Protein AF-A0A5M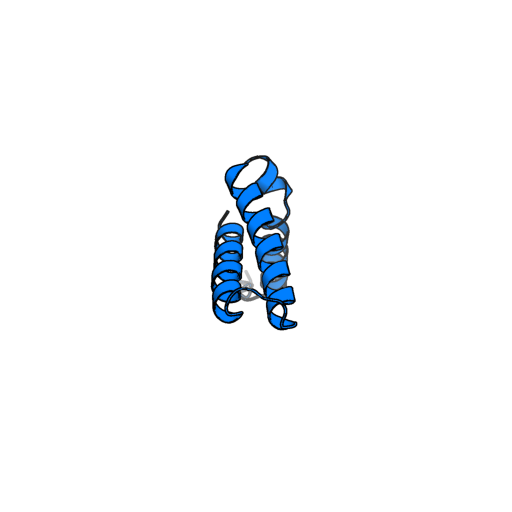8E8I1-F1 (afdb_monomer_lite)

pLDDT: mean 72.98, std 12.14, range [43.56, 91.69]

Radius of gyration: 18.28 Å; chains: 1; bounding box: 63×16×36 Å

Sequence (79 aa):
MKNARLPLFDRSIVLTACADAFKKLLPQAQWKNPVMFVVYLGSILTTLLWFQSLGGQGEAPSGFILSITLWLWFTVLFA

Structure (mmCIF, N/CA/C/O backbone):
data_AF-A0A5M8E8I1-F1
#
_entry.id   AF-A0A5M8E8I1-F1
#
loop_
_atom_site.group_PDB
_atom_site.id
_atom_site.type_symbol
_atom_site.label_atom_id
_atom_site.label_alt_id
_atom_site.label_comp_id
_atom_site.label_asym_id
_atom_site.label_entity_id
_atom_site.label_seq_id
_atom_site.pdbx_PDB_ins_code
_atom_site.Cartn_x
_atom_site.Cartn_y
_atom_site.Cartn_z
_atom_site.occupancy
_atom_site.B_iso_or_equiv
_atom_site.auth_seq_id
_atom_site.auth_comp_id
_atom_site.auth_asym_id
_atom_site.auth_atom_id
_atom_site.pdbx_PDB_model_num
ATOM 1 N N . MET A 1 1 ? -46.288 -0.645 11.135 1.00 43.56 1 MET A N 1
ATOM 2 C CA . MET A 1 1 ? -44.819 -0.536 11.268 1.00 43.56 1 MET A CA 1
ATOM 3 C C . MET A 1 1 ? -44.216 -0.796 9.891 1.00 43.56 1 MET A C 1
ATOM 5 O O . MET A 1 1 ? -44.357 -1.898 9.382 1.00 43.56 1 MET A O 1
ATOM 9 N N . LYS A 1 2 ? -43.707 0.242 9.208 1.00 43.94 2 LYS A N 1
ATOM 10 C CA . LYS A 1 2 ? -43.134 0.118 7.856 1.00 43.94 2 LYS A CA 1
ATOM 11 C C . LYS A 1 2 ? -41.714 -0.434 7.986 1.00 43.94 2 LYS A C 1
ATOM 13 O O . LYS A 1 2 ? -40.833 0.270 8.464 1.00 43.94 2 LYS A O 1
ATOM 18 N N . ASN A 1 3 ? -41.509 -1.681 7.568 1.00 51.88 3 ASN A N 1
ATOM 19 C CA . ASN A 1 3 ? -40.187 -2.294 7.482 1.00 51.88 3 ASN A CA 1
ATOM 20 C C . ASN A 1 3 ? -39.415 -1.633 6.334 1.00 51.88 3 ASN A C 1
ATOM 22 O O . ASN A 1 3 ? -39.542 -2.035 5.177 1.00 51.88 3 ASN A O 1
ATOM 26 N N . ALA A 1 4 ? -38.655 -0.584 6.649 1.00 58.06 4 ALA A N 1
ATOM 27 C CA . ALA A 1 4 ? -37.676 -0.015 5.739 1.00 58.06 4 ALA A CA 1
ATOM 28 C C . ALA A 1 4 ? -36.599 -1.081 5.496 1.00 58.06 4 ALA A C 1
ATOM 30 O O . ALA A 1 4 ? -35.761 -1.343 6.356 1.00 58.06 4 ALA A O 1
ATOM 31 N N . ARG A 1 5 ? -36.666 -1.756 4.344 1.00 57.09 5 ARG A N 1
ATOM 32 C CA . ARG A 1 5 ? -35.593 -2.639 3.891 1.00 57.09 5 ARG A CA 1
ATOM 33 C C . ARG A 1 5 ? -34.401 -1.747 3.561 1.00 57.09 5 ARG A C 1
ATOM 35 O O . ARG A 1 5 ? -34.354 -1.180 2.476 1.00 57.09 5 ARG A O 1
ATOM 42 N N . LEU A 1 6 ? -33.493 -1.572 4.519 1.00 61.84 6 LEU A N 1
ATOM 43 C CA . LEU A 1 6 ? -32.197 -0.953 4.265 1.00 61.84 6 LEU A CA 1
ATOM 44 C C . LEU A 1 6 ? -31.536 -1.758 3.133 1.00 61.84 6 LEU A C 1
ATOM 46 O O . LEU A 1 6 ? -31.369 -2.973 3.291 1.00 61.84 6 LEU A O 1
ATOM 50 N N . PRO A 1 7 ? -31.245 -1.155 1.968 1.00 65.38 7 PRO A N 1
ATOM 51 C CA . PRO A 1 7 ? -30.570 -1.867 0.897 1.00 65.38 7 PRO A CA 1
ATO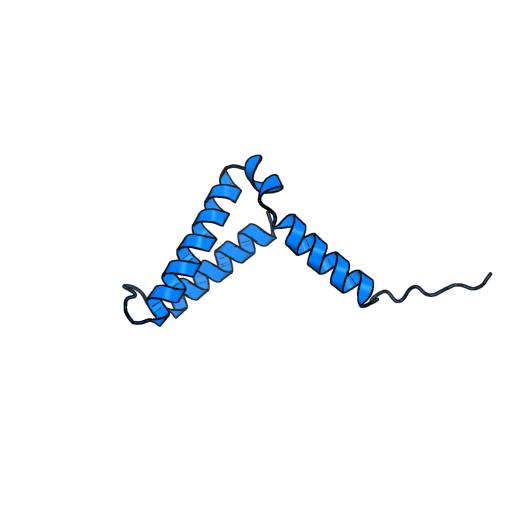M 52 C C . PRO A 1 7 ? -29.200 -2.316 1.417 1.00 65.38 7 PRO A C 1
ATOM 54 O O . PRO A 1 7 ? -28.364 -1.495 1.774 1.00 65.38 7 PRO A O 1
ATOM 57 N N . LEU A 1 8 ? -28.972 -3.633 1.474 1.00 62.44 8 LEU A N 1
ATOM 58 C CA . LEU A 1 8 ? -27.696 -4.237 1.901 1.00 62.44 8 LEU A CA 1
ATOM 59 C C . LEU A 1 8 ? -26.492 -3.720 1.091 1.00 62.44 8 LEU A C 1
ATOM 61 O O . LEU A 1 8 ? -25.368 -3.731 1.579 1.00 62.44 8 LEU A O 1
ATOM 65 N N . PHE A 1 9 ? -26.744 -3.244 -0.131 1.00 62.22 9 PHE A N 1
ATOM 66 C CA . PHE A 1 9 ? -25.778 -2.627 -1.035 1.00 62.22 9 PHE A CA 1
ATOM 67 C C . PHE A 1 9 ? -26.114 -1.153 -1.254 1.00 62.22 9 PHE A C 1
ATOM 69 O O . PHE A 1 9 ? -26.398 -0.718 -2.371 1.00 62.22 9 PHE A O 1
ATOM 76 N N . ASP A 1 10 ? -26.119 -0.370 -0.180 1.00 69.12 10 ASP A N 1
ATOM 77 C CA . ASP A 1 10 ? -26.147 1.076 -0.331 1.00 69.12 10 ASP A CA 1
ATOM 78 C C . ASP A 1 10 ? -24.767 1.553 -0.801 1.00 69.12 10 ASP A C 1
ATOM 80 O O . ASP A 1 10 ? -23.741 1.302 -0.161 1.00 69.12 10 ASP A O 1
ATOM 84 N N . ARG A 1 11 ? -24.731 2.244 -1.943 1.00 69.25 11 ARG A N 1
ATOM 85 C CA . ARG A 1 11 ? -23.498 2.778 -2.533 1.00 69.25 11 ARG A CA 1
ATOM 86 C C . ARG A 1 11 ? -22.778 3.707 -1.555 1.00 69.25 11 ARG A C 1
ATOM 88 O O . ARG A 1 11 ? -21.552 3.764 -1.573 1.00 69.25 11 ARG A O 1
ATOM 95 N N . SER A 1 12 ? -23.534 4.382 -0.684 1.00 69.12 12 SER A N 1
ATOM 96 C CA . SER A 1 12 ? -22.988 5.188 0.406 1.00 69.12 12 SER A CA 1
ATOM 97 C C . SER A 1 12 ? -22.226 4.329 1.417 1.00 69.12 12 SER A C 1
ATOM 99 O O . SER A 1 12 ? -21.087 4.658 1.726 1.00 69.12 12 SER A O 1
ATOM 101 N N . ILE A 1 13 ? -22.791 3.198 1.856 1.00 69.25 13 ILE A N 1
ATOM 102 C CA . ILE A 1 13 ? -22.149 2.278 2.810 1.00 69.25 13 ILE A CA 1
ATOM 103 C C . ILE A 1 13 ? -20.895 1.651 2.198 1.00 69.25 13 ILE A C 1
ATOM 105 O O . ILE A 1 13 ? -19.869 1.569 2.866 1.00 69.25 13 ILE A O 1
ATOM 109 N N . VAL A 1 14 ? -20.940 1.259 0.921 1.00 74.38 14 VAL A N 1
ATOM 110 C CA . VAL A 1 14 ? -19.776 0.694 0.216 1.00 74.38 14 VAL A CA 1
ATOM 111 C C . VAL A 1 14 ? -18.651 1.723 0.097 1.00 74.38 14 VAL A C 1
ATOM 113 O O . VAL A 1 14 ? -17.502 1.403 0.385 1.00 74.38 14 VAL A O 1
ATOM 116 N N . LEU A 1 15 ? -18.964 2.972 -0.265 1.00 72.94 15 LEU A N 1
ATOM 117 C CA . LEU A 1 15 ? -17.973 4.050 -0.332 1.00 72.94 15 LEU A CA 1
ATOM 118 C C . LEU A 1 15 ? -17.363 4.355 1.037 1.00 72.94 15 LEU A C 1
ATOM 120 O O . LEU A 1 15 ? -16.148 4.517 1.131 1.00 72.94 15 LEU A O 1
ATOM 124 N N . THR A 1 16 ? -18.171 4.394 2.097 1.00 71.00 16 THR A N 1
ATOM 125 C CA . THR A 1 16 ? -17.674 4.609 3.461 1.00 71.00 16 THR A CA 1
ATOM 126 C C . THR A 1 16 ? -16.842 3.425 3.948 1.00 71.00 16 THR A C 1
ATOM 128 O O . THR A 1 16 ? -15.779 3.645 4.510 1.00 71.00 16 THR A O 1
ATOM 131 N N . ALA A 1 17 ? -17.243 2.184 3.663 1.00 69.56 17 ALA A N 1
ATOM 132 C CA . ALA A 1 17 ? -16.493 0.984 4.032 1.00 69.56 17 ALA A CA 1
ATOM 133 C C . ALA A 1 17 ? -15.162 0.869 3.275 1.00 69.56 17 ALA A C 1
ATOM 135 O O . ALA A 1 17 ? -14.146 0.527 3.874 1.00 69.56 17 ALA A O 1
ATOM 136 N N . CYS A 1 18 ? -15.136 1.208 1.983 1.00 67.38 18 CYS A N 1
ATOM 137 C CA . CYS A 1 18 ? -13.894 1.331 1.227 1.00 67.38 18 CYS A CA 1
ATOM 138 C C . CYS A 1 18 ? -13.018 2.444 1.809 1.00 67.38 18 CYS A C 1
ATOM 140 O O . CYS A 1 18 ? -11.843 2.211 2.066 1.00 67.38 18 CYS A O 1
ATOM 142 N N . ALA A 1 19 ? -13.575 3.628 2.077 1.00 69.81 19 ALA A N 1
ATOM 143 C CA . ALA A 1 19 ? -12.833 4.731 2.684 1.00 69.81 19 ALA A CA 1
ATOM 144 C C . ALA A 1 19 ? -12.293 4.373 4.078 1.00 69.81 19 ALA A C 1
ATOM 146 O O . ALA A 1 19 ? -11.173 4.749 4.408 1.00 69.81 19 ALA A O 1
ATOM 147 N N . ASP A 1 20 ? -13.038 3.612 4.875 1.00 64.81 20 ASP A N 1
ATOM 148 C CA . ASP A 1 20 ? -12.597 3.126 6.180 1.00 64.81 20 ASP A CA 1
ATOM 149 C C . ASP A 1 20 ? -11.557 2.002 6.061 1.00 64.81 20 ASP A C 1
ATOM 151 O O . ASP A 1 20 ? -10.643 1.940 6.880 1.00 64.81 20 ASP A O 1
ATOM 155 N N . ALA A 1 21 ? -11.605 1.169 5.016 1.00 63.50 21 ALA A N 1
ATOM 156 C CA . ALA A 1 21 ? -10.532 0.227 4.686 1.00 63.50 21 ALA A CA 1
ATOM 157 C C . ALA A 1 21 ? -9.242 0.964 4.274 1.00 63.50 21 ALA A C 1
ATOM 159 O O . ALA A 1 21 ? -8.159 0.635 4.755 1.00 63.50 21 ALA A O 1
ATOM 160 N N . PHE A 1 22 ? -9.356 2.034 3.481 1.00 64.19 22 PHE A N 1
ATOM 161 C CA . PHE A 1 22 ? -8.234 2.919 3.148 1.00 64.19 22 PHE A CA 1
ATOM 162 C C . PHE A 1 22 ? -7.742 3.743 4.349 1.00 64.19 22 PHE A C 1
ATOM 164 O O 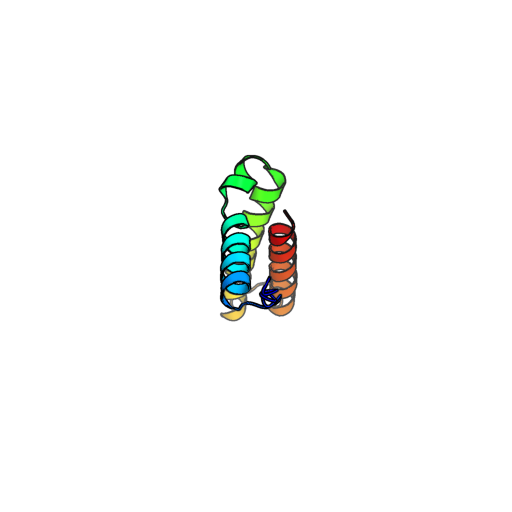. PHE A 1 22 ? -6.561 4.073 4.422 1.00 64.19 22 PHE A O 1
ATOM 171 N N . LYS A 1 23 ? -8.600 4.046 5.330 1.00 61.47 23 LYS A N 1
ATOM 172 C CA . LYS A 1 23 ? -8.171 4.643 6.603 1.00 61.47 23 LYS A CA 1
ATOM 173 C C . LYS A 1 23 ? -7.528 3.629 7.545 1.00 61.47 23 LYS A C 1
ATOM 175 O O . LYS A 1 23 ? -6.656 4.015 8.310 1.00 61.47 23 LYS A O 1
ATOM 180 N N . LYS A 1 24 ? -7.903 2.348 7.501 1.00 54.81 24 LYS A N 1
ATOM 181 C CA . LYS A 1 24 ? -7.188 1.275 8.219 1.00 54.81 24 LYS A CA 1
ATOM 182 C C . LYS A 1 24 ? -5.792 1.024 7.653 1.00 54.81 24 LYS A C 1
ATOM 184 O O . LYS A 1 24 ? -4.891 0.688 8.407 1.00 54.81 24 LYS A O 1
ATOM 189 N N . LEU A 1 25 ? -5.604 1.304 6.366 1.00 52.66 25 LEU A N 1
ATOM 190 C CA . LEU A 1 25 ? -4.297 1.415 5.715 1.00 52.66 25 LEU A CA 1
ATOM 191 C C . LEU A 1 25 ? -3.436 2.582 6.248 1.00 52.66 25 LEU A C 1
ATOM 193 O O . LEU A 1 25 ? -2.257 2.657 5.904 1.00 52.66 25 LEU A O 1
ATOM 197 N N . LEU A 1 26 ? -3.974 3.504 7.067 1.00 56.78 26 LEU A N 1
ATOM 198 C CA . LEU A 1 26 ? -3.187 4.618 7.601 1.00 56.78 26 LEU A CA 1
ATOM 199 C C . LEU A 1 26 ? -2.219 4.147 8.712 1.00 56.78 26 LEU A C 1
ATOM 201 O O . LEU A 1 26 ? -2.607 3.432 9.640 1.00 56.78 26 LEU A O 1
ATOM 205 N N . PRO A 1 27 ? -0.963 4.632 8.681 1.00 54.25 27 PRO A N 1
ATOM 206 C CA . PRO A 1 27 ? 0.221 4.092 9.374 1.00 54.25 27 PRO A CA 1
ATOM 207 C C . PRO A 1 27 ? 0.167 4.099 10.911 1.00 54.25 27 PRO A C 1
ATOM 209 O O . PRO A 1 27 ? 1.052 3.549 11.567 1.00 54.25 27 PRO A O 1
ATOM 212 N N . GLN A 1 28 ? -0.873 4.686 11.506 1.00 58.94 28 GLN A N 1
ATOM 213 C CA . GLN A 1 28 ? -1.053 4.754 12.956 1.00 58.94 28 GLN A CA 1
ATOM 214 C C . GLN A 1 28 ? -1.303 3.377 13.590 1.00 58.94 28 GLN A C 1
ATOM 216 O O . GLN A 1 28 ? -0.899 3.154 14.731 1.00 58.94 28 GLN A O 1
ATOM 221 N N . ALA A 1 29 ? -1.919 2.439 12.858 1.00 57.56 29 ALA A N 1
ATOM 222 C CA . ALA A 1 29 ? -2.054 1.050 13.307 1.00 57.56 29 ALA A CA 1
ATOM 223 C C . ALA A 1 29 ? -0.717 0.290 13.222 1.00 57.56 29 ALA A C 1
ATOM 225 O O . ALA A 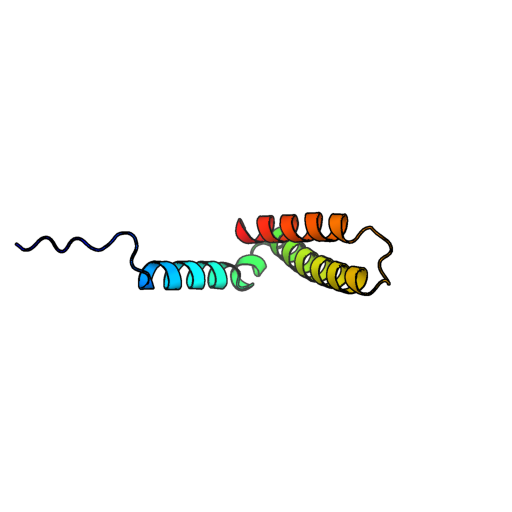1 29 ? -0.385 -0.497 14.108 1.00 57.56 29 ALA A O 1
ATOM 226 N N . GLN A 1 30 ? 0.091 0.575 12.197 1.00 56.97 30 GLN A N 1
ATOM 227 C CA . GLN A 1 30 ? 1.352 -0.128 11.971 1.00 56.97 30 GLN A CA 1
ATOM 228 C C . GLN A 1 30 ? 2.484 0.291 12.913 1.00 56.97 30 GLN A C 1
ATOM 230 O O . GLN A 1 30 ? 3.352 -0.524 13.202 1.00 56.97 30 GLN A O 1
ATOM 235 N N . TRP A 1 31 ? 2.470 1.503 13.473 1.00 61.00 31 TRP A N 1
ATOM 236 C CA . TRP A 1 31 ? 3.496 1.929 14.440 1.00 61.00 31 TRP A CA 1
ATOM 237 C C . TRP A 1 31 ? 3.530 1.107 15.733 1.00 61.00 31 TRP A C 1
ATOM 239 O O . TRP A 1 31 ? 4.576 1.020 16.371 1.00 61.00 31 TRP A O 1
ATOM 249 N N . LYS A 1 32 ? 2.416 0.474 16.115 1.00 67.31 32 LYS A N 1
ATOM 250 C CA . LYS A 1 32 ? 2.384 -0.460 17.253 1.00 67.31 32 LYS A CA 1
ATOM 251 C C . LYS A 1 32 ? 2.848 -1.872 16.876 1.00 67.31 32 LYS A C 1
ATOM 253 O O . LYS A 1 32 ? 3.189 -2.646 17.762 1.00 67.31 32 LYS A O 1
ATOM 258 N N . ASN A 1 33 ? 2.885 -2.181 15.578 1.00 70.00 33 ASN A N 1
ATOM 259 C CA . ASN A 1 33 ? 3.200 -3.490 15.011 1.00 70.00 33 ASN A CA 1
ATOM 260 C C . ASN A 1 33 ? 4.451 -3.384 14.115 1.00 70.00 33 ASN A C 1
ATOM 262 O O . ASN A 1 33 ? 4.332 -3.292 12.889 1.00 70.00 33 ASN A O 1
ATOM 266 N N . PRO A 1 34 ? 5.663 -3.415 14.705 1.00 73.56 34 PRO A N 1
ATOM 267 C CA . PRO A 1 34 ? 6.912 -3.080 14.015 1.00 73.56 34 PRO A CA 1
ATOM 268 C C . PRO A 1 34 ? 7.181 -3.950 12.781 1.00 73.56 34 PRO A C 1
ATOM 270 O O . PRO A 1 34 ? 7.708 -3.461 11.787 1.00 73.56 34 PRO A O 1
ATOM 273 N N . VAL A 1 35 ? 6.767 -5.219 12.810 1.00 83.06 35 VAL A N 1
ATOM 274 C CA . VAL A 1 35 ? 6.918 -6.143 11.676 1.00 83.06 35 VAL A CA 1
ATOM 275 C C . VAL A 1 35 ? 6.112 -5.668 10.466 1.00 83.06 35 VAL A C 1
ATOM 277 O O . VAL A 1 35 ? 6.642 -5.600 9.359 1.00 83.06 35 VAL A O 1
ATOM 280 N N . MET A 1 36 ? 4.855 -5.270 10.669 1.00 84.62 36 MET A N 1
ATOM 281 C CA . MET A 1 36 ? 3.982 -4.853 9.570 1.00 84.62 36 MET A CA 1
ATOM 282 C C . MET A 1 36 ? 4.377 -3.492 8.992 1.00 84.62 36 MET A C 1
ATOM 284 O O . MET A 1 36 ? 4.264 -3.292 7.784 1.00 84.62 36 MET A O 1
ATOM 288 N N . PHE A 1 37 ? 4.923 -2.597 9.821 1.00 81.00 37 PHE A N 1
ATOM 289 C CA . PHE A 1 37 ? 5.492 -1.327 9.366 1.00 81.00 37 PHE A CA 1
ATOM 290 C C . PHE A 1 37 ? 6.661 -1.514 8.389 1.00 81.00 37 PHE A C 1
ATOM 292 O O . PHE A 1 37 ? 6.717 -0.854 7.351 1.00 81.00 37 PHE A O 1
ATOM 299 N N . VAL A 1 38 ? 7.572 -2.449 8.678 1.00 83.19 38 VAL A N 1
ATOM 300 C CA . VAL A 1 38 ? 8.694 -2.762 7.776 1.00 83.19 38 VAL A CA 1
ATOM 301 C C . VAL A 1 38 ? 8.184 -3.316 6.444 1.00 83.19 38 VAL A C 1
ATOM 303 O O . VAL A 1 38 ? 8.681 -2.923 5.390 1.00 83.19 38 VAL A O 1
ATOM 306 N N . VAL A 1 39 ? 7.156 -4.170 6.469 1.00 87.56 39 VAL A N 1
ATOM 307 C CA . VAL A 1 39 ? 6.525 -4.709 5.252 1.00 87.56 39 VAL A CA 1
ATOM 308 C C . VAL A 1 39 ? 5.874 -3.600 4.421 1.00 87.56 39 VAL A C 1
ATOM 310 O O . VAL A 1 39 ? 6.023 -3.588 3.201 1.00 87.56 39 VAL A O 1
ATOM 313 N N . TYR A 1 40 ? 5.225 -2.622 5.056 1.00 83.25 40 TYR A N 1
ATOM 314 C CA . TYR A 1 40 ? 4.668 -1.459 4.362 1.00 83.25 40 TYR A CA 1
ATOM 315 C C . TYR A 1 40 ? 5.743 -0.602 3.693 1.00 83.25 40 TYR A C 1
ATOM 317 O O . TYR A 1 40 ? 5.622 -0.288 2.509 1.00 83.25 40 TYR A O 1
ATOM 325 N N . LEU A 1 41 ? 6.845 -0.303 4.385 1.00 85.06 41 LEU A N 1
ATOM 326 C CA . LEU A 1 41 ? 7.992 0.362 3.760 1.00 85.06 41 LEU A CA 1
ATOM 327 C C . LEU A 1 41 ? 8.562 -0.454 2.592 1.00 85.06 41 LEU A C 1
ATOM 329 O O . LEU A 1 41 ? 8.821 0.105 1.527 1.00 85.06 41 LEU A O 1
ATOM 333 N N . GLY A 1 42 ? 8.694 -1.771 2.754 1.00 87.56 42 GLY A N 1
ATOM 334 C CA . GLY A 1 42 ? 9.108 -2.678 1.683 1.00 87.56 42 GLY A CA 1
ATOM 335 C C . GLY A 1 42 ? 8.163 -2.646 0.477 1.00 87.56 42 GLY A C 1
ATOM 336 O O . GLY A 1 42 ? 8.625 -2.636 -0.663 1.00 87.56 42 GLY A O 1
ATOM 337 N N . SER A 1 43 ? 6.849 -2.559 0.704 1.00 87.69 43 SER A N 1
ATOM 338 C CA . SER A 1 43 ? 5.838 -2.454 -0.358 1.00 87.69 43 SER A CA 1
ATOM 339 C C . SER A 1 43 ? 5.964 -1.148 -1.151 1.00 87.69 43 SER A C 1
ATOM 341 O O . SER A 1 43 ? 5.887 -1.154 -2.379 1.00 87.69 43 SER A O 1
ATOM 343 N N . ILE A 1 44 ? 6.265 -0.030 -0.482 1.00 86.44 44 ILE A N 1
ATOM 344 C CA . ILE A 1 44 ? 6.520 1.261 -1.135 1.00 86.44 44 ILE A CA 1
ATOM 345 C C . ILE A 1 44 ? 7.803 1.191 -1.967 1.00 86.44 44 ILE A C 1
ATOM 347 O O . ILE A 1 44 ? 7.799 1.563 -3.140 1.00 86.44 44 ILE A O 1
ATOM 351 N N . LEU A 1 45 ? 8.891 0.672 -1.391 1.00 87.44 45 LEU A N 1
ATOM 352 C CA . LEU A 1 45 ? 10.179 0.544 -2.077 1.00 87.44 45 LEU A CA 1
ATOM 353 C C . LEU A 1 45 ? 10.081 -0.357 -3.315 1.00 87.44 45 LEU A C 1
ATOM 355 O O . LEU A 1 45 ? 10.558 0.010 -4.384 1.00 87.44 45 LEU A O 1
ATOM 359 N N . THR A 1 46 ? 9.412 -1.505 -3.207 1.00 88.25 46 THR A N 1
ATOM 360 C CA . THR A 1 46 ? 9.196 -2.422 -4.342 1.00 88.25 46 THR A CA 1
ATOM 361 C C . THR A 1 46 ? 8.275 -1.832 -5.407 1.00 88.25 46 THR A C 1
ATOM 363 O O . THR A 1 46 ? 8.508 -2.043 -6.597 1.00 88.25 46 THR A O 1
ATOM 366 N N . THR A 1 47 ? 7.296 -1.009 -5.020 1.00 86.06 47 THR A N 1
ATOM 367 C CA . THR A 1 47 ? 6.486 -0.234 -5.972 1.00 86.06 47 THR A CA 1
ATOM 368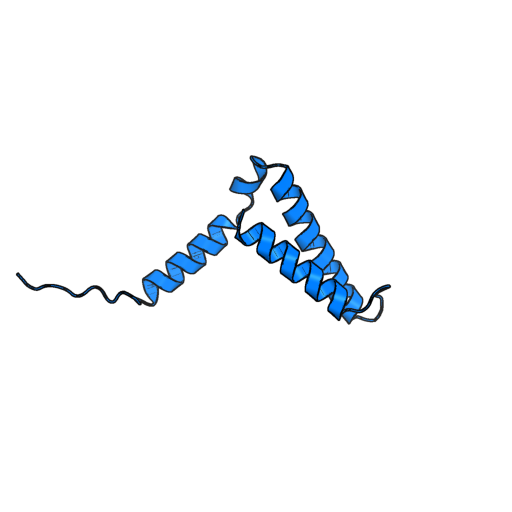 C C . THR A 1 47 ? 7.355 0.750 -6.761 1.00 86.06 47 THR A C 1
ATOM 370 O O . THR A 1 47 ? 7.240 0.817 -7.983 1.00 86.06 47 THR A O 1
ATOM 373 N N . LEU A 1 48 ? 8.268 1.468 -6.098 1.00 86.00 48 LEU A N 1
ATOM 374 C CA . LEU A 1 48 ? 9.208 2.381 -6.763 1.00 86.00 48 LEU A CA 1
ATOM 375 C C . LEU A 1 48 ? 10.163 1.636 -7.706 1.00 86.00 48 LEU A C 1
ATOM 377 O O . LEU A 1 48 ? 10.358 2.066 -8.842 1.00 86.00 48 LEU A O 1
ATOM 381 N N . LEU A 1 49 ? 10.700 0.491 -7.276 1.00 83.88 49 LEU A N 1
ATOM 382 C CA . LEU A 1 49 ? 11.547 -0.366 -8.113 1.00 83.88 49 LEU A CA 1
ATOM 383 C C . LEU A 1 49 ? 10.789 -0.923 -9.322 1.00 83.88 49 LEU A C 1
ATOM 385 O O . LEU A 1 49 ? 11.355 -1.034 -10.408 1.00 83.88 49 LEU A O 1
ATOM 389 N N . TRP A 1 50 ? 9.503 -1.239 -9.168 1.00 84.12 50 TRP A N 1
ATOM 390 C CA . TRP A 1 50 ? 8.664 -1.656 -10.286 1.00 84.12 50 TRP A CA 1
ATOM 391 C C . TRP A 1 50 ? 8.498 -0.525 -11.306 1.00 84.12 50 TRP A C 1
ATOM 393 O O . TRP A 1 50 ? 8.723 -0.744 -12.495 1.00 84.12 50 TRP A O 1
ATOM 403 N N . PHE A 1 51 ? 8.204 0.699 -10.852 1.00 83.19 51 PHE A N 1
ATOM 404 C CA . PHE A 1 51 ? 8.154 1.874 -11.728 1.00 83.19 51 PHE A CA 1
ATOM 405 C C . PHE A 1 51 ? 9.492 2.140 -12.431 1.00 83.19 51 PHE A C 1
ATOM 407 O O . PHE A 1 51 ? 9.505 2.460 -13.618 1.00 83.19 51 PHE A O 1
ATOM 414 N N . GLN A 1 52 ? 10.617 1.955 -11.739 1.00 80.62 52 GLN A N 1
ATOM 415 C CA . GLN A 1 52 ? 11.949 2.086 -12.332 1.00 80.62 52 GLN A CA 1
ATOM 416 C C . GLN A 1 52 ? 12.234 0.993 -13.376 1.00 80.62 52 GLN A C 1
ATOM 418 O O . GLN A 1 52 ? 12.805 1.274 -14.430 1.00 80.62 52 GLN A O 1
ATOM 423 N N . SER A 1 53 ? 11.785 -0.238 -13.121 1.00 77.75 53 SER A N 1
ATOM 424 C CA . SER A 1 53 ? 11.897 -1.364 -14.053 1.00 77.75 53 SER A CA 1
ATOM 425 C C . SER A 1 53 ? 11.076 -1.149 -15.329 1.00 77.75 53 SER A C 1
ATOM 427 O O . SER A 1 53 ? 11.542 -1.488 -16.416 1.00 77.75 53 SER A O 1
ATOM 429 N N . LEU A 1 54 ? 9.909 -0.496 -15.241 1.00 75.44 54 LEU A N 1
ATOM 430 C CA . LEU A 1 54 ? 9.127 -0.096 -16.421 1.00 75.44 54 LEU A CA 1
ATOM 431 C C . LEU A 1 54 ? 9.866 0.914 -17.317 1.00 75.44 54 LEU A C 1
ATOM 433 O O . LEU A 1 54 ? 9.643 0.928 -18.524 1.00 75.44 54 LEU A O 1
ATOM 437 N N . GLY A 1 55 ? 10.755 1.734 -16.747 1.00 75.62 55 GLY A N 1
ATOM 438 C CA . GLY A 1 55 ? 11.575 2.712 -17.470 1.00 75.62 55 GLY A CA 1
ATOM 439 C C . GLY A 1 55 ? 12.814 2.136 -18.171 1.00 75.62 55 GLY A C 1
ATOM 440 O O . GLY A 1 55 ? 13.613 2.906 -18.697 1.00 75.62 55 GLY A O 1
ATOM 441 N N . GLY A 1 56 ? 13.007 0.811 -18.167 1.00 64.31 56 GLY A N 1
ATOM 442 C CA . GLY A 1 56 ? 14.123 0.137 -18.848 1.00 64.31 56 GLY A CA 1
ATOM 443 C C . GLY A 1 56 ? 15.428 0.045 -18.046 1.00 64.31 56 GLY A C 1
ATOM 444 O O . GLY A 1 56 ? 16.406 -0.484 -18.559 1.00 64.31 56 GLY A O 1
ATOM 445 N N . GLN A 1 57 ? 15.440 0.507 -16.791 1.00 62.34 57 GLN A N 1
ATOM 446 C CA . GLN A 1 57 ? 16.610 0.510 -15.894 1.00 62.34 57 GLN A CA 1
ATOM 447 C C . GLN A 1 57 ? 16.483 -0.535 -14.766 1.00 62.34 57 GLN A C 1
ATOM 449 O O . GLN A 1 57 ? 17.009 -0.343 -13.673 1.00 62.34 57 GLN A O 1
ATOM 454 N N . GLY A 1 58 ? 15.706 -1.602 -14.979 1.00 59.75 58 GLY A N 1
ATOM 455 C CA . GLY A 1 58 ? 15.457 -2.635 -13.971 1.00 59.75 58 GLY A CA 1
ATOM 456 C C . GLY A 1 58 ? 16.363 -3.849 -14.141 1.00 59.75 58 GLY A C 1
ATOM 457 O O . GLY A 1 58 ? 16.334 -4.487 -15.187 1.00 59.75 58 GLY A O 1
ATOM 458 N N . GLU A 1 59 ? 17.095 -4.223 -13.090 1.00 61.56 59 GLU A N 1
ATOM 459 C CA . GLU A 1 59 ? 17.935 -5.436 -13.056 1.00 61.56 59 GLU A CA 1
ATOM 460 C C . GLU A 1 59 ? 17.141 -6.754 -13.136 1.00 61.56 59 GLU A C 1
ATOM 462 O O . GLU A 1 59 ? 17.718 -7.797 -13.434 1.00 61.56 59 GLU A O 1
ATOM 467 N N . ALA A 1 60 ? 15.822 -6.727 -12.903 1.00 65.81 60 ALA A N 1
ATOM 468 C CA . ALA A 1 60 ? 14.952 -7.904 -12.916 1.00 65.81 60 ALA A CA 1
ATOM 469 C C . ALA A 1 60 ? 13.693 -7.703 -13.789 1.00 65.81 60 ALA A C 1
ATOM 471 O O . ALA A 1 60 ? 13.255 -6.563 -13.990 1.00 65.81 60 ALA A O 1
ATOM 472 N N . PRO A 1 61 ? 13.063 -8.798 -14.275 1.00 77.25 61 PRO A N 1
ATOM 473 C CA . PRO A 1 61 ? 11.833 -8.732 -15.060 1.00 77.25 61 PRO A CA 1
ATOM 474 C C . PRO A 1 61 ? 10.728 -7.963 -14.328 1.00 77.25 61 PRO A C 1
ATOM 476 O O . PRO A 1 61 ? 10.355 -8.306 -13.204 1.00 77.25 61 PRO A O 1
ATOM 479 N N . SER A 1 62 ? 10.149 -6.961 -14.988 1.00 77.88 62 SER A N 1
ATOM 480 C CA . SER A 1 62 ? 9.116 -6.087 -14.413 1.00 77.88 62 SER A CA 1
ATOM 481 C C . SER A 1 62 ? 7.898 -6.853 -13.881 1.00 77.88 62 SER A C 1
ATOM 483 O O . SER A 1 62 ? 7.339 -6.483 -12.849 1.00 77.88 62 SER A O 1
ATOM 485 N N . GLY A 1 63 ? 7.520 -7.963 -14.524 1.00 82.25 63 GLY A N 1
ATOM 486 C CA . GLY A 1 63 ? 6.428 -8.832 -14.068 1.00 82.25 63 GLY A CA 1
ATOM 487 C C . GLY A 1 63 ? 6.703 -9.534 -12.732 1.00 82.25 63 GLY A C 1
ATOM 488 O O . GLY A 1 63 ? 5.783 -9.724 -11.935 1.00 82.25 63 GLY A O 1
ATOM 489 N N . PHE A 1 64 ? 7.963 -9.870 -12.440 1.00 83.25 64 PHE A N 1
ATOM 490 C CA . PHE A 1 64 ? 8.343 -10.463 -11.156 1.00 83.25 64 PHE A CA 1
ATOM 491 C C . PHE A 1 64 ? 8.236 -9.432 -10.028 1.00 83.25 64 PHE A C 1
ATOM 493 O O . PHE A 1 64 ? 7.617 -9.701 -9.000 1.00 83.25 64 PHE A O 1
ATOM 500 N N . ILE A 1 65 ? 8.755 -8.221 -10.258 1.00 84.38 65 ILE A N 1
ATOM 501 C CA . ILE A 1 65 ? 8.687 -7.128 -9.280 1.00 84.38 65 ILE A CA 1
ATOM 502 C C . ILE A 1 65 ? 7.226 -6.742 -9.018 1.00 84.38 65 ILE A C 1
ATOM 504 O O . ILE A 1 65 ? 6.838 -6.622 -7.862 1.00 84.38 65 ILE A O 1
ATOM 508 N N . LEU A 1 66 ? 6.389 -6.645 -10.060 1.00 87.31 66 LEU A N 1
ATOM 509 C CA . LEU A 1 66 ? 4.946 -6.422 -9.911 1.00 87.31 66 LEU A CA 1
ATOM 510 C C . LEU A 1 66 ? 4.302 -7.474 -8.998 1.00 87.31 66 LEU A C 1
ATOM 512 O O . LEU A 1 66 ? 3.541 -7.126 -8.099 1.00 87.31 66 LEU A O 1
ATOM 516 N N . SER A 1 67 ? 4.604 -8.754 -9.228 1.00 88.38 67 SER A N 1
ATOM 517 C CA . SER A 1 67 ? 4.013 -9.864 -8.473 1.00 88.38 67 SER A CA 1
ATOM 518 C C . SER A 1 67 ? 4.354 -9.774 -6.982 1.00 88.38 67 SER A C 1
ATOM 520 O O . SER A 1 67 ? 3.467 -9.908 -6.140 1.00 88.38 67 SER A O 1
ATOM 522 N N . ILE A 1 68 ? 5.616 -9.473 -6.652 1.00 89.00 68 ILE A N 1
ATOM 523 C CA . ILE A 1 68 ? 6.065 -9.255 -5.269 1.00 89.00 68 ILE A CA 1
ATOM 524 C C . ILE A 1 68 ? 5.405 -8.009 -4.669 1.00 89.00 68 ILE A C 1
ATOM 526 O O . ILE A 1 68 ? 4.877 -8.077 -3.563 1.00 89.00 68 ILE A O 1
ATOM 530 N N . THR A 1 69 ? 5.381 -6.891 -5.397 1.00 89.00 69 THR A N 1
ATOM 531 C CA . THR A 1 69 ? 4.751 -5.639 -4.956 1.00 89.00 69 THR A CA 1
ATOM 532 C C . THR A 1 69 ? 3.278 -5.852 -4.610 1.00 89.00 69 THR A C 1
ATOM 534 O O . THR A 1 69 ? 2.840 -5.468 -3.526 1.00 89.00 69 THR A O 1
ATOM 537 N N . LEU A 1 70 ? 2.515 -6.510 -5.488 1.00 89.12 70 LEU A N 1
ATOM 538 C CA . LEU A 1 70 ? 1.105 -6.829 -5.251 1.00 89.12 70 LEU A CA 1
ATOM 539 C C . LEU A 1 70 ? 0.922 -7.720 -4.019 1.00 89.12 70 LEU A C 1
ATOM 541 O O . LEU A 1 70 ? 0.012 -7.484 -3.225 1.00 89.12 70 LEU A O 1
ATOM 545 N N . TRP A 1 71 ? 1.798 -8.707 -3.829 1.00 91.69 71 TRP A N 1
ATOM 546 C CA . TRP A 1 71 ? 1.752 -9.580 -2.660 1.00 91.69 71 TRP A CA 1
ATOM 547 C C . TRP A 1 71 ? 2.038 -8.822 -1.359 1.00 91.69 71 TRP A C 1
ATOM 549 O O . TRP A 1 71 ? 1.314 -8.983 -0.379 1.00 91.69 71 TRP A O 1
ATOM 559 N N . LEU A 1 72 ? 3.046 -7.944 -1.346 1.00 86.81 72 LEU A N 1
ATOM 560 C CA . LEU A 1 72 ? 3.367 -7.118 -0.180 1.00 86.81 72 LEU A CA 1
ATOM 561 C C . LEU A 1 72 ? 2.201 -6.191 0.178 1.00 86.81 72 LEU A C 1
ATOM 563 O O . LEU A 1 72 ? 1.800 -6.137 1.340 1.00 86.81 72 LEU A O 1
ATOM 567 N N . TRP A 1 73 ? 1.584 -5.541 -0.809 1.00 84.06 73 TRP A N 1
ATOM 568 C CA . TRP A 1 73 ? 0.378 -4.741 -0.585 1.00 84.06 73 TRP A CA 1
ATOM 569 C C . TRP A 1 73 ? -0.784 -5.567 -0.038 1.00 84.06 73 TRP A C 1
ATOM 571 O O . TRP A 1 73 ? -1.484 -5.109 0.863 1.00 84.06 73 TRP A O 1
ATOM 581 N N . PHE A 1 74 ? -0.959 -6.799 -0.516 1.00 84.88 74 PHE A N 1
ATOM 582 C CA . PHE A 1 74 ? -1.948 -7.714 0.039 1.00 84.88 74 PHE A CA 1
ATOM 583 C C . PHE A 1 74 ? -1.661 -8.001 1.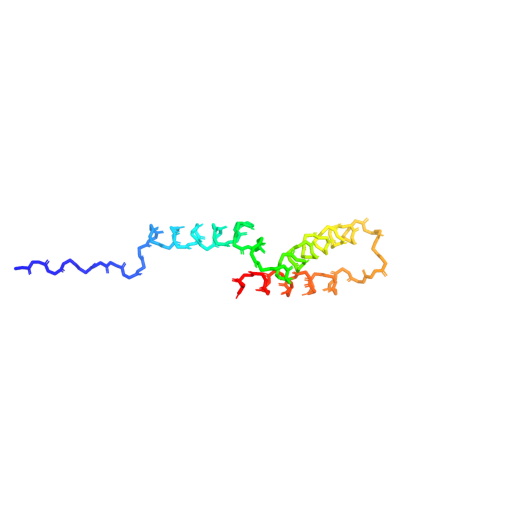518 1.00 84.88 74 PHE A C 1
ATOM 585 O O . PHE A 1 74 ? -2.549 -7.850 2.346 1.00 84.88 74 PHE A O 1
ATOM 592 N N . THR A 1 75 ? -0.419 -8.309 1.897 1.00 85.75 75 THR A N 1
ATOM 593 C CA . THR A 1 75 ? -0.085 -8.545 3.315 1.00 85.75 75 THR A CA 1
ATOM 594 C C . THR A 1 75 ? -0.328 -7.326 4.204 1.00 85.75 75 THR A C 1
ATOM 596 O O . THR A 1 75 ? -0.767 -7.484 5.337 1.00 85.75 75 THR A O 1
ATOM 599 N N . VAL A 1 76 ? -0.116 -6.112 3.687 1.00 78.25 76 VAL A N 1
ATOM 600 C CA . VAL A 1 76 ? -0.436 -4.865 4.398 1.00 78.25 76 VAL A CA 1
ATOM 601 C C . VAL A 1 76 ? -1.947 -4.686 4.555 1.00 78.25 76 VAL A C 1
ATOM 603 O O . VAL A 1 76 ? -2.389 -4.242 5.607 1.00 78.25 76 VAL A O 1
ATOM 606 N N . LEU A 1 77 ? -2.746 -5.033 3.541 1.00 73.50 77 LEU A N 1
ATOM 607 C CA . LEU A 1 77 ? -4.210 -4.936 3.595 1.00 73.50 77 LEU A CA 1
ATOM 608 C C . LEU A 1 77 ? -4.839 -5.853 4.657 1.00 73.50 77 LEU A C 1
ATOM 610 O O . LEU A 1 77 ? -5.914 -5.536 5.163 1.00 73.50 77 LEU A O 1
ATOM 614 N N . PHE A 1 78 ? -4.192 -6.979 4.976 1.00 69.06 78 PHE A N 1
ATOM 615 C CA . PHE A 1 78 ? -4.642 -7.937 5.997 1.00 69.06 78 PHE A CA 1
ATOM 616 C C . PHE A 1 78 ? -4.008 -7.730 7.380 1.00 69.06 78 PHE A C 1
ATOM 618 O O . PHE A 1 78 ? -4.275 -8.523 8.285 1.00 69.06 78 PHE A O 1
ATOM 625 N N . ALA A 1 79 ? -3.185 -6.695 7.546 1.00 66.00 79 ALA A N 1
ATOM 626 C CA . ALA A 1 79 ? -2.561 -6.330 8.814 1.00 66.00 79 ALA A CA 1
ATOM 627 C C . ALA A 1 79 ? -3.372 -5.308 9.613 1.00 66.00 79 ALA A C 1
ATOM 629 O O . ALA A 1 79 ? -3.283 -5.366 10.861 1.00 66.00 79 ALA A O 1
#

Secondary structure (DSSP, 8-state):
-------TT-HHHHHHHHHHHHHHTSTTTGGG-HHHHHHHHHHHHHHHHHHHHHTT--SS-HHHHHHHHHHHHHHHHT-

InterPro domains:
  IPR006391 P-type ATPase, B chain, subfamily IA [PTHR43743] (4-79)

Foldseek 3Di:
DDPPPPPPDDVVVVVVVVVVLVVLLDCPVCVVPVVLNVLVVVLVVLVVQLVVVVVVNHPDDSVVSVVVSVVSVVSSSVD

Organism: Pseudomonas veronii (NCBI:txid76761)